Protein AF-A0AAV1SMR0-F1 (afdb_monomer)

Foldseek 3Di:
DDDDDDPPPPVVVVLVVVVVPDDPDDCVVVVVVVVVVVVVVVVVVPPPPVVVVVVVVVPPPPPQAFAADPVQLVPFDWDQAQPDPPAQAAPQVRHGDDHRAIWTADPVRHIHHSVRVSVVRRRHQADPPPGDGHHTDD

InterPro domains:
  IPR001841 Zinc finger, RING-type [PF13639] (89-131)
  IPR001841 Zinc finger, RING-type [PS50089] (90-131)
  IPR001841 Zinc finger, RING-type [SM00184] (90-130)
  IPR011016 Zinc finger, RING-CH-type [SM00744] (89-131)
  IPR013083 Zinc finger, RING/FYVE/PHD-type [G3DSA:3.30.40.10] (52-137)

Solvent-accessible surface area (backbone atoms only — not comparable to full-atom values): 8456 Å² total; per-residue (Å²): 141,86,79,86,78,79,90,66,58,66,66,57,49,54,54,58,57,62,62,74,76,58,82,94,7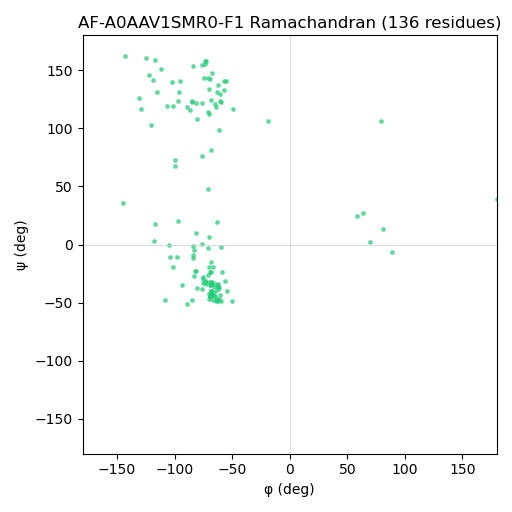3,64,75,65,57,58,55,51,52,52,49,49,52,49,51,53,53,49,61,72,64,46,84,69,60,65,56,57,53,49,51,61,70,67,64,73,81,77,70,74,69,54,32,31,31,68,70,59,63,69,69,46,49,76,40,67,35,84,56,58,84,91,61,32,61,17,85,82,82,72,43,74,56,54,62,72,37,67,23,32,39,44,99,84,70,51,49,30,47,46,66,55,50,53,60,46,29,66,41,30,22,47,40,92,88,79,58,51,78,48,66,55,77,133

pLDDT: mean 73.87, std 18.87, range [36.16, 95.69]

Radius of gyration: 31.07 Å; Cα contacts (8 Å, |Δi|>4): 130; chains: 1; bounding box: 79×37×60 Å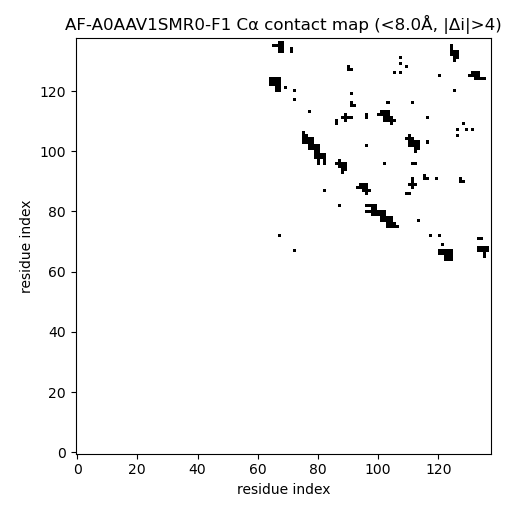

Structure (mmCIF, N/CA/C/O backbone):
data_AF-A0AAV1SMR0-F1
#
_entry.id   AF-A0AAV1SMR0-F1
#
loop_
_atom_site.group_PDB
_atom_site.id
_atom_site.type_symbol
_atom_site.label_atom_id
_atom_site.label_alt_id
_atom_site.label_comp_id
_atom_site.label_asym_id
_atom_site.label_entity_id
_atom_site.label_seq_id
_atom_site.pdbx_PDB_ins_code
_atom_site.Cartn_x
_atom_site.Cartn_y
_atom_site.Cartn_z
_atom_site.occupancy
_atom_site.B_iso_or_equiv
_atom_site.auth_seq_id
_atom_site.auth_comp_id
_atom_site.auth_asym_id
_atom_site.auth_atom_id
_atom_site.pdbx_PDB_model_num
ATOM 1 N N . MET A 1 1 ? 16.290 -4.398 -47.545 1.00 36.16 1 MET A N 1
ATOM 2 C CA . MET A 1 1 ? 16.334 -5.719 -46.885 1.00 36.16 1 MET A CA 1
ATOM 3 C C . MET A 1 1 ? 17.800 -6.058 -46.697 1.00 36.16 1 MET A C 1
ATOM 5 O O . MET A 1 1 ? 18.457 -6.426 -47.658 1.00 36.16 1 MET A O 1
ATOM 9 N N . GLY A 1 2 ? 18.339 -5.731 -45.521 1.00 37.94 2 GLY A N 1
ATOM 10 C CA . GLY A 1 2 ? 19.755 -5.881 -45.199 1.00 37.94 2 GLY A CA 1
ATOM 11 C C . GLY A 1 2 ? 20.015 -7.196 -44.475 1.00 37.94 2 GLY A C 1
ATOM 12 O O . GLY A 1 2 ? 19.228 -7.594 -43.621 1.00 37.94 2 GLY A O 1
ATOM 13 N N . ILE A 1 3 ? 21.127 -7.833 -44.820 1.00 39.59 3 ILE A N 1
ATOM 14 C CA . ILE A 1 3 ? 21.8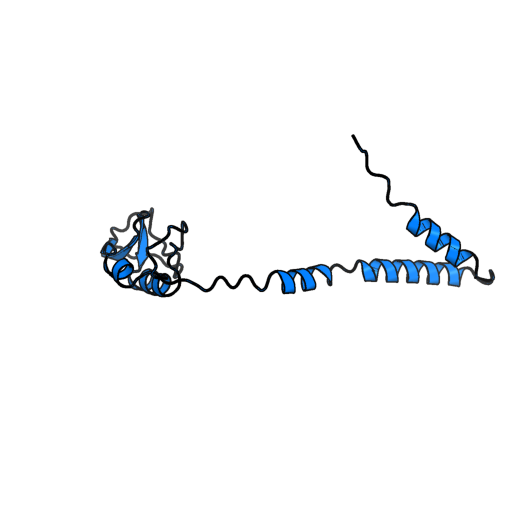15 -8.814 -43.980 1.00 39.59 3 ILE A CA 1
ATOM 15 C C . ILE A 1 3 ? 23.070 -8.086 -43.475 1.00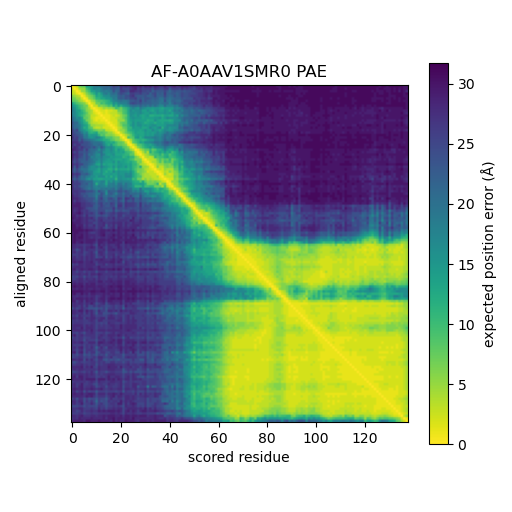 39.59 3 ILE A C 1
ATOM 17 O O . ILE A 1 3 ? 23.831 -7.594 -44.313 1.00 39.59 3 ILE A O 1
ATOM 21 N N . PRO A 1 4 ? 23.259 -7.905 -42.157 1.00 43.91 4 PRO A N 1
ATOM 22 C CA . PRO A 1 4 ? 24.349 -7.095 -41.624 1.00 43.91 4 PRO A CA 1
ATOM 23 C C . PRO A 1 4 ? 25.703 -7.783 -41.829 1.00 43.91 4 PRO A C 1
ATOM 25 O O . PRO A 1 4 ? 25.865 -8.979 -41.589 1.00 43.91 4 PRO A O 1
ATOM 28 N N . GLY A 1 5 ? 26.667 -6.992 -42.300 1.00 43.72 5 GLY A N 1
ATOM 29 C CA . GLY A 1 5 ? 28.041 -7.400 -42.541 1.00 43.72 5 GLY A CA 1
ATOM 30 C C . GLY A 1 5 ? 28.759 -7.779 -41.249 1.00 43.72 5 GLY A C 1
ATOM 31 O O . GLY A 1 5 ? 28.909 -6.973 -40.338 1.00 43.72 5 GLY A O 1
ATOM 32 N N . ILE A 1 6 ? 29.212 -9.027 -41.222 1.00 47.25 6 ILE A N 1
ATOM 33 C CA . ILE A 1 6 ? 30.394 -9.543 -40.525 1.00 47.25 6 ILE A CA 1
ATOM 34 C C . ILE A 1 6 ? 31.412 -8.452 -40.128 1.00 47.25 6 ILE A C 1
ATOM 36 O O . ILE A 1 6 ? 32.183 -7.971 -40.957 1.00 47.25 6 ILE A O 1
ATOM 40 N N . MET A 1 7 ? 31.460 -8.130 -38.831 1.00 48.38 7 MET A N 1
ATOM 41 C CA . MET A 1 7 ? 32.449 -7.266 -38.162 1.00 48.38 7 MET A CA 1
ATOM 42 C C . MET A 1 7 ? 33.845 -7.922 -38.068 1.00 48.38 7 MET A C 1
ATOM 44 O O . MET A 1 7 ? 34.454 -7.979 -37.004 1.00 48.38 7 MET A O 1
ATOM 48 N N . SER A 1 8 ? 34.353 -8.481 -39.169 1.00 54.84 8 SER A N 1
ATOM 49 C CA . SER A 1 8 ? 35.530 -9.363 -39.148 1.00 54.84 8 SER A CA 1
ATOM 50 C C . SER A 1 8 ? 36.827 -8.724 -39.669 1.00 54.84 8 SER A C 1
ATOM 52 O O . SER A 1 8 ? 37.852 -9.404 -39.694 1.00 54.84 8 SER A O 1
ATOM 54 N N . SER A 1 9 ? 36.830 -7.455 -40.101 1.00 57.38 9 SER A N 1
ATOM 55 C CA . SER A 1 9 ? 37.995 -6.851 -40.779 1.00 57.38 9 SER A CA 1
ATOM 56 C C . SER A 1 9 ? 38.961 -6.089 -39.871 1.00 57.38 9 SER A C 1
ATOM 58 O O . SER A 1 9 ? 40.166 -6.128 -40.111 1.00 57.38 9 SER A O 1
ATOM 60 N N . ASP A 1 10 ? 38.482 -5.415 -38.826 1.00 56.97 10 ASP A N 1
ATOM 61 C CA . ASP A 1 10 ? 39.328 -4.483 -38.063 1.00 56.97 10 ASP A CA 1
ATOM 62 C C . ASP A 1 10 ? 40.325 -5.187 -37.140 1.00 56.97 10 ASP A C 1
ATOM 64 O O . ASP A 1 10 ? 41.462 -4.739 -36.983 1.00 56.97 10 ASP A O 1
ATOM 68 N N . ILE A 1 11 ? 39.936 -6.340 -36.595 1.00 55.56 11 ILE A N 1
ATOM 69 C CA . ILE A 1 11 ? 40.811 -7.180 -35.769 1.00 55.56 11 ILE A CA 1
ATOM 70 C C . ILE A 1 11 ? 41.953 -7.740 -36.629 1.00 55.56 11 ILE A C 1
ATOM 72 O O . ILE A 1 11 ? 43.127 -7.603 -36.286 1.00 55.56 11 ILE A O 1
ATOM 76 N N . LEU A 1 12 ? 41.630 -8.281 -37.810 1.00 56.97 12 LEU A N 1
ATOM 77 C CA . LEU A 1 12 ? 42.626 -8.806 -38.751 1.00 56.97 12 LEU A CA 1
ATOM 78 C C . LEU A 1 12 ? 43.591 -7.712 -39.235 1.00 56.97 12 LEU A C 1
ATOM 80 O O . LEU A 1 12 ? 44.792 -7.955 -39.372 1.00 56.97 12 LEU A O 1
ATOM 84 N N . PHE A 1 13 ? 43.095 -6.489 -39.436 1.00 61.38 13 PHE A N 1
ATOM 85 C CA . PHE A 1 13 ? 43.910 -5.349 -39.848 1.00 61.38 13 PHE A CA 1
ATOM 86 C C . PHE A 1 13 ? 44.896 -4.894 -38.756 1.00 61.38 13 PHE A C 1
ATOM 88 O O . PHE A 1 13 ? 46.060 -4.598 -39.052 1.00 61.38 13 PHE A O 1
ATOM 95 N N . LYS A 1 14 ? 44.474 -4.891 -37.485 1.00 58.38 14 LYS A N 1
ATOM 96 C CA . LYS A 1 14 ? 45.328 -4.554 -36.330 1.00 58.38 14 LYS A CA 1
ATOM 97 C C . LYS A 1 14 ? 46.413 -5.607 -36.079 1.00 58.38 14 LYS A C 1
ATOM 99 O O . LYS A 1 14 ? 47.569 -5.251 -35.851 1.00 58.38 14 LYS A O 1
ATOM 104 N N . ILE A 1 15 ? 46.083 -6.892 -36.231 1.00 58.00 15 ILE A N 1
ATOM 105 C CA . ILE A 1 15 ? 47.056 -7.996 -36.149 1.00 58.00 15 ILE A CA 1
ATOM 106 C C . ILE A 1 15 ? 48.122 -7.853 -37.252 1.00 58.00 15 ILE A C 1
ATOM 108 O O . ILE A 1 15 ? 49.324 -7.909 -36.987 1.00 58.00 15 ILE A O 1
ATOM 112 N N . ALA A 1 16 ? 47.696 -7.588 -38.491 1.00 57.31 16 ALA A N 1
ATOM 113 C CA . ALA A 1 16 ? 48.585 -7.484 -39.651 1.00 57.31 16 ALA A CA 1
ATOM 114 C C . ALA A 1 16 ? 49.473 -6.224 -39.665 1.00 57.31 16 ALA A C 1
ATOM 116 O O . ALA A 1 16 ? 50.532 -6.202 -40.298 1.00 57.31 16 ALA A O 1
ATOM 117 N N . THR A 1 17 ? 49.046 -5.137 -39.022 1.00 58.38 17 THR A N 1
ATOM 118 C CA . THR A 1 17 ? 49.846 -3.907 -38.893 1.00 58.38 17 THR A CA 1
ATOM 119 C C . THR A 1 17 ? 50.879 -4.018 -37.773 1.00 58.38 17 THR A C 1
ATOM 121 O O . THR A 1 17 ? 52.015 -3.595 -37.977 1.00 58.38 17 THR A O 1
ATOM 124 N N . LYS A 1 18 ? 50.556 -4.671 -36.648 1.00 55.53 18 LYS A N 1
ATOM 125 C CA . LYS A 1 18 ? 51.514 -4.920 -35.555 1.00 55.53 18 LYS A CA 1
ATOM 126 C C . LYS A 1 18 ? 52.615 -5.919 -35.942 1.00 55.53 18 LYS A C 1
ATOM 128 O O . LYS A 1 18 ? 53.767 -5.720 -35.572 1.00 55.53 18 LYS A O 1
ATOM 133 N N . ALA A 1 19 ? 52.295 -6.921 -36.766 1.00 53.03 19 ALA A N 1
ATOM 134 C CA . ALA A 1 19 ? 53.263 -7.890 -37.292 1.00 53.03 19 ALA A CA 1
ATOM 135 C C . ALA A 1 19 ? 54.308 -7.284 -38.257 1.00 53.03 19 ALA A C 1
ATOM 137 O O . ALA A 1 19 ? 55.360 -7.878 -38.472 1.00 53.03 19 ALA A O 1
ATOM 138 N N . ARG A 1 20 ? 54.046 -6.100 -38.836 1.00 56.41 20 ARG A N 1
ATOM 139 C CA . ARG A 1 20 ? 54.935 -5.442 -39.815 1.00 56.41 20 ARG A CA 1
ATOM 140 C C . ARG A 1 20 ? 56.089 -4.639 -39.201 1.00 56.41 20 ARG A C 1
ATOM 142 O O . ARG A 1 20 ? 56.916 -4.139 -39.953 1.00 56.41 20 ARG A O 1
ATOM 149 N N . GLY A 1 21 ? 56.153 -4.515 -37.874 1.00 55.84 21 GLY A N 1
ATOM 150 C CA . GLY A 1 21 ? 57.174 -3.727 -37.171 1.00 55.84 21 GLY A CA 1
ATOM 151 C C . GLY A 1 21 ? 58.103 -4.520 -36.249 1.00 55.84 21 GLY A C 1
ATOM 152 O O . GLY A 1 21 ? 58.688 -3.911 -35.361 1.00 55.84 21 GLY A O 1
ATOM 153 N N . MET A 1 22 ? 58.196 -5.849 -36.378 1.00 49.75 22 MET A N 1
ATOM 154 C CA . MET A 1 22 ? 58.958 -6.686 -35.443 1.00 49.75 22 MET A CA 1
ATOM 155 C C . MET A 1 22 ? 59.925 -7.612 -36.179 1.00 49.75 22 MET A C 1
ATOM 157 O O . MET A 1 22 ? 59.516 -8.499 -36.927 1.00 49.75 22 MET A O 1
ATOM 161 N N . ASP A 1 23 ? 61.213 -7.399 -35.934 1.00 52.06 23 ASP A N 1
ATOM 162 C CA . ASP A 1 23 ? 62.308 -8.223 -36.428 1.00 52.06 23 ASP A CA 1
ATOM 163 C C . ASP A 1 23 ? 62.125 -9.659 -35.916 1.00 52.06 23 ASP A C 1
ATOM 165 O O . ASP A 1 23 ? 61.991 -9.906 -34.714 1.00 52.06 23 ASP A O 1
ATOM 169 N N . THR A 1 24 ? 62.058 -10.626 -36.830 1.00 55.16 24 THR A N 1
ATOM 170 C CA . THR A 1 24 ? 61.732 -12.024 -36.527 1.00 55.16 24 THR A CA 1
ATOM 171 C C . THR A 1 24 ? 62.921 -12.751 -35.901 1.00 55.16 24 THR A C 1
ATOM 173 O O . THR A 1 24 ? 63.579 -13.567 -36.544 1.00 55.16 24 THR A O 1
ATOM 176 N N . CYS A 1 25 ? 63.174 -12.480 -34.625 1.00 52.84 25 CYS A N 1
ATOM 177 C CA . CYS A 1 25 ? 64.065 -13.256 -33.774 1.00 52.84 25 CYS A CA 1
ATOM 178 C C . CYS A 1 25 ? 63.245 -13.784 -32.582 1.00 52.84 25 CYS A C 1
ATOM 180 O O . CYS A 1 25 ? 62.961 -13.050 -31.644 1.00 52.84 25 CYS A O 1
ATOM 182 N N . ASN A 1 26 ? 62.887 -15.074 -32.629 1.00 46.19 26 ASN A N 1
ATOM 183 C CA . ASN A 1 26 ? 62.182 -15.880 -31.613 1.00 46.19 26 ASN A CA 1
ATOM 184 C C . ASN A 1 26 ? 60.651 -15.717 -31.501 1.00 46.19 26 ASN A C 1
ATOM 186 O O . ASN A 1 26 ? 60.118 -14.794 -30.889 1.00 46.19 26 ASN A O 1
ATOM 190 N N . GLY A 1 27 ? 59.935 -16.742 -31.987 1.00 52.09 27 GLY A N 1
ATOM 191 C CA . GLY A 1 27 ? 58.469 -16.876 -31.968 1.00 52.09 27 GLY A CA 1
ATOM 192 C C . GLY A 1 27 ? 57.788 -16.863 -30.591 1.00 52.09 27 GLY A C 1
ATOM 193 O O . GLY A 1 27 ? 56.564 -16.862 -30.534 1.00 52.09 27 GLY A O 1
ATOM 194 N N . VAL A 1 28 ? 58.543 -16.776 -29.494 1.00 49.41 28 VAL A N 1
ATOM 195 C CA . VAL A 1 28 ? 58.012 -16.556 -28.137 1.00 49.41 28 VAL A CA 1
ATOM 196 C C . VAL A 1 28 ? 57.405 -15.150 -28.002 1.00 49.41 28 VAL A C 1
ATOM 198 O O . VAL A 1 28 ? 56.407 -14.965 -27.310 1.00 49.41 28 VAL A O 1
ATOM 201 N N . PHE A 1 29 ? 57.945 -14.153 -28.712 1.00 51.59 29 PHE A N 1
ATOM 202 C CA . PHE A 1 29 ? 57.448 -12.775 -28.629 1.00 51.59 29 PHE A CA 1
ATOM 203 C C . PHE A 1 29 ? 56.123 -12.583 -29.391 1.00 51.59 29 PHE A C 1
ATOM 205 O O . PHE A 1 29 ? 55.288 -11.773 -28.996 1.00 51.59 29 PHE A O 1
ATOM 212 N N . LEU A 1 30 ? 55.885 -13.385 -30.439 1.00 49.88 30 LEU A N 1
ATOM 213 C CA . LEU A 1 30 ? 54.611 -13.417 -31.167 1.00 49.88 30 LEU A CA 1
ATOM 214 C C . LEU A 1 30 ? 53.491 -14.001 -30.303 1.00 49.88 30 LEU A C 1
ATOM 216 O O . LEU A 1 30 ? 52.398 -13.446 -30.273 1.00 49.88 30 LEU A O 1
ATOM 220 N N . THR A 1 31 ? 53.761 -15.075 -29.557 1.00 51.28 31 THR A N 1
ATOM 221 C CA . THR A 1 31 ? 52.760 -15.662 -28.658 1.00 51.28 31 THR A CA 1
ATOM 222 C C . THR A 1 31 ? 52.454 -14.746 -27.477 1.00 51.28 31 THR A C 1
ATOM 224 O O . THR A 1 31 ? 51.288 -14.587 -27.144 1.00 51.28 31 THR A O 1
ATOM 227 N N . VAL A 1 32 ? 53.457 -14.077 -26.892 1.00 54.44 32 VAL A N 1
ATOM 228 C CA . VAL A 1 32 ? 53.235 -13.118 -25.792 1.00 54.44 32 VAL A CA 1
ATOM 229 C C . VAL A 1 32 ? 52.501 -11.868 -26.281 1.00 54.44 32 VAL A C 1
ATOM 231 O O . VAL A 1 32 ? 51.550 -11.456 -25.636 1.00 54.44 32 VAL A O 1
ATOM 234 N N . GLY A 1 33 ? 52.854 -11.311 -27.444 1.00 59.47 33 GLY A N 1
ATOM 235 C CA . GLY A 1 33 ? 52.190 -10.121 -27.989 1.00 59.47 33 GLY A CA 1
ATOM 236 C C . GLY A 1 33 ? 50.754 -10.372 -28.457 1.00 59.47 33 GLY A C 1
ATOM 237 O O . GLY A 1 33 ? 49.894 -9.509 -28.293 1.00 59.47 33 GLY A O 1
ATOM 238 N N . VAL A 1 34 ? 50.465 -11.558 -29.003 1.00 58.41 34 VAL A N 1
ATOM 239 C CA . VAL A 1 34 ? 49.097 -11.969 -29.357 1.00 58.41 34 VAL A CA 1
ATOM 240 C C . VAL A 1 34 ? 48.274 -12.223 -28.095 1.00 58.41 34 VAL A C 1
ATOM 242 O O . VAL A 1 34 ? 47.149 -11.746 -28.019 1.00 58.41 34 VAL A O 1
ATOM 245 N N . VAL A 1 35 ? 48.836 -12.892 -27.082 1.00 59.38 35 VAL A N 1
ATOM 246 C CA . VAL A 1 35 ? 48.165 -13.105 -25.792 1.00 59.38 35 VAL A CA 1
ATOM 247 C C . VAL A 1 35 ? 47.947 -11.777 -25.066 1.00 59.38 35 VAL A C 1
ATOM 249 O O . VAL A 1 35 ? 46.831 -11.541 -24.641 1.00 59.38 35 VAL A O 1
ATOM 252 N N . GLU A 1 36 ? 48.919 -10.864 -24.999 1.00 59.97 36 GLU A N 1
ATOM 253 C CA . GLU A 1 36 ? 48.720 -9.523 -24.426 1.00 59.97 36 GLU A CA 1
ATOM 254 C C . GLU A 1 36 ? 47.658 -8.735 -25.187 1.00 59.97 36 GLU A C 1
ATOM 256 O O . GLU A 1 36 ? 46.792 -8.160 -24.548 1.00 59.97 36 GLU A O 1
ATOM 261 N N . THR A 1 37 ? 47.655 -8.754 -26.525 1.00 59.69 37 THR A N 1
ATOM 262 C CA . THR A 1 37 ? 46.639 -8.038 -27.322 1.00 59.69 37 THR A CA 1
ATOM 263 C C . THR A 1 37 ? 45.242 -8.629 -27.109 1.00 59.69 37 THR A C 1
ATOM 265 O O . THR A 1 37 ? 44.283 -7.881 -26.940 1.00 59.69 37 THR A O 1
ATOM 268 N N . ILE A 1 38 ? 45.127 -9.959 -27.034 1.00 67.19 38 ILE A N 1
ATOM 269 C CA . ILE A 1 38 ? 43.877 -10.661 -26.715 1.00 67.19 38 ILE A CA 1
ATOM 270 C C . ILE A 1 38 ? 43.445 -10.362 -25.273 1.00 67.19 38 ILE A C 1
ATOM 272 O O . ILE A 1 38 ? 42.286 -10.043 -25.047 1.00 67.19 38 ILE A O 1
ATOM 276 N N . TYR A 1 39 ? 44.357 -10.393 -24.300 1.00 58.41 39 TYR A N 1
ATOM 277 C CA . TYR A 1 39 ? 44.067 -10.055 -22.905 1.00 58.41 39 TYR A CA 1
ATOM 278 C C . TYR A 1 39 ? 43.701 -8.576 -22.745 1.00 58.41 39 TYR A C 1
ATOM 280 O O . TYR A 1 39 ? 42.818 -8.272 -21.955 1.00 58.41 39 TYR A O 1
ATOM 288 N N . GLN A 1 40 ? 44.317 -7.650 -23.487 1.00 57.34 40 GLN A N 1
ATOM 289 C CA . GLN A 1 40 ? 43.987 -6.222 -23.447 1.00 57.34 40 GLN A CA 1
ATOM 290 C C . GLN A 1 40 ? 42.648 -5.915 -24.119 1.00 57.34 40 GLN A C 1
ATOM 292 O O . GLN A 1 40 ? 41.944 -5.036 -23.632 1.00 57.34 40 GLN A O 1
ATOM 297 N N . GLU A 1 41 ? 42.269 -6.630 -25.182 1.00 53.75 41 GLU A N 1
ATOM 298 C CA . GLU A 1 41 ? 40.944 -6.498 -25.802 1.00 53.75 41 GLU A CA 1
ATOM 299 C C . GLU A 1 41 ? 39.847 -7.194 -24.977 1.00 53.75 41 GLU A C 1
ATOM 301 O O . GLU A 1 41 ? 38.786 -6.606 -24.784 1.00 53.75 41 GLU A O 1
ATOM 306 N N . ILE A 1 42 ? 40.117 -8.362 -24.376 1.00 57.19 42 ILE A N 1
ATOM 307 C CA . ILE A 1 42 ? 39.221 -8.996 -23.388 1.00 57.19 42 ILE A CA 1
ATOM 308 C C . ILE A 1 42 ? 39.063 -8.098 -22.150 1.00 57.19 42 ILE A C 1
ATOM 310 O O . ILE A 1 42 ? 37.965 -7.983 -21.622 1.00 57.19 42 ILE A O 1
ATOM 314 N N . ARG A 1 43 ? 40.117 -7.386 -21.723 1.00 51.62 43 ARG A N 1
ATOM 315 C CA . ARG A 1 43 ? 40.075 -6.417 -20.610 1.00 51.62 43 ARG A CA 1
ATOM 316 C C . ARG A 1 43 ? 39.263 -5.157 -20.926 1.00 51.62 43 ARG A C 1
ATOM 318 O O . ARG A 1 43 ? 38.794 -4.516 -19.997 1.00 51.62 43 ARG A O 1
ATOM 325 N N . ILE A 1 44 ? 39.092 -4.796 -22.202 1.00 49.88 44 ILE A N 1
ATOM 326 C CA . ILE A 1 44 ? 38.149 -3.737 -22.618 1.00 49.88 44 ILE A CA 1
ATOM 327 C C . ILE A 1 44 ? 36.713 -4.288 -22.694 1.00 49.88 44 ILE A C 1
ATOM 329 O O . ILE A 1 44 ? 35.762 -3.529 -22.556 1.00 49.88 44 ILE A O 1
ATOM 333 N N . HIS A 1 45 ? 36.551 -5.603 -22.853 1.00 54.47 45 HIS A N 1
ATOM 334 C CA . HIS A 1 45 ? 35.268 -6.308 -22.823 1.00 54.47 45 HIS A CA 1
ATOM 335 C C . HIS A 1 45 ? 34.963 -6.936 -21.449 1.00 54.47 45 HIS A C 1
ATOM 337 O O . HIS A 1 45 ? 34.167 -7.871 -21.366 1.00 54.47 45 HIS A O 1
ATOM 343 N N . ASN A 1 46 ? 35.619 -6.460 -20.382 1.00 48.41 46 ASN A N 1
ATOM 344 C CA . ASN A 1 46 ? 35.353 -6.923 -19.027 1.00 48.41 46 ASN A CA 1
ATOM 345 C C . ASN A 1 46 ? 33.977 -6.389 -18.612 1.00 48.41 46 ASN A C 1
ATOM 347 O O . ASN A 1 46 ? 33.779 -5.181 -18.495 1.00 48.41 46 ASN A O 1
ATOM 351 N N . GLU A 1 47 ? 33.031 -7.300 -18.419 1.00 53.94 47 GLU A N 1
ATOM 352 C CA . GLU A 1 47 ? 31.603 -7.090 -18.136 1.00 53.94 47 GLU A CA 1
ATOM 353 C C . GLU A 1 47 ? 31.303 -6.365 -16.801 1.00 53.94 47 GLU A C 1
ATOM 355 O O . GLU A 1 47 ? 30.184 -6.416 -16.302 1.00 53.94 47 GLU A O 1
ATOM 360 N N . GLU A 1 48 ? 32.272 -5.656 -16.219 1.00 53.12 48 GLU A N 1
ATOM 361 C CA . GLU A 1 48 ? 32.139 -4.926 -14.951 1.00 53.12 48 GLU A CA 1
ATOM 362 C C . GLU A 1 48 ? 31.995 -3.395 -15.128 1.00 53.12 48 GLU A C 1
ATOM 364 O O . GLU A 1 48 ? 31.616 -2.711 -14.179 1.00 53.12 48 GLU A O 1
ATOM 369 N N . ASP A 1 49 ? 32.211 -2.835 -16.330 1.00 52.31 49 ASP A N 1
ATOM 370 C CA . ASP A 1 49 ? 32.164 -1.372 -16.558 1.00 52.31 49 ASP A CA 1
ATOM 371 C C . ASP A 1 49 ? 30.868 -0.841 -17.213 1.00 52.31 49 ASP A C 1
ATOM 373 O O . ASP A 1 49 ? 30.545 0.342 -17.085 1.00 52.31 49 ASP A O 1
ATOM 377 N N . ASP A 1 50 ? 30.070 -1.680 -17.881 1.00 55.06 50 ASP A N 1
ATOM 378 C CA . ASP A 1 50 ? 28.782 -1.235 -18.449 1.00 55.06 50 ASP A CA 1
ATOM 379 C C . ASP A 1 50 ? 27.643 -1.247 -17.420 1.00 55.06 50 ASP A C 1
ATOM 381 O O . ASP A 1 50 ? 26.716 -0.437 -17.505 1.00 55.06 50 ASP A O 1
ATOM 385 N N . ILE A 1 51 ? 27.743 -2.111 -16.405 1.00 60.88 51 ILE A N 1
ATOM 386 C CA . ILE A 1 51 ? 26.792 -2.165 -15.291 1.00 60.88 51 ILE A CA 1
ATOM 387 C C . ILE A 1 51 ? 26.926 -0.899 -14.441 1.00 60.88 51 ILE A C 1
ATOM 389 O O . ILE A 1 51 ? 25.920 -0.271 -14.149 1.00 60.88 51 ILE A O 1
ATOM 393 N N . SER A 1 52 ? 28.143 -0.440 -14.142 1.00 60.66 52 SER A N 1
ATOM 394 C CA . SER A 1 52 ? 28.385 0.709 -13.253 1.00 60.66 52 SER A CA 1
ATOM 395 C C . SER A 1 52 ? 27.958 2.064 -13.841 1.00 60.66 52 SER A C 1
ATOM 397 O O . SER A 1 52 ? 27.482 2.949 -13.119 1.00 60.66 52 SER A O 1
ATOM 399 N N . ARG A 1 53 ? 28.054 2.240 -15.167 1.00 60.72 53 ARG A N 1
ATOM 400 C CA . ARG A 1 53 ? 27.470 3.399 -15.865 1.00 60.72 53 ARG A CA 1
ATOM 401 C C . ARG A 1 53 ? 25.945 3.329 -15.886 1.00 60.72 53 ARG A C 1
ATOM 403 O O . ARG A 1 53 ? 25.303 4.322 -15.553 1.00 60.72 53 ARG A O 1
ATOM 410 N N . ALA A 1 54 ? 25.380 2.172 -16.232 1.00 60.84 54 ALA A N 1
ATOM 411 C CA . ALA A 1 54 ? 23.936 1.972 -16.206 1.00 60.84 54 ALA A CA 1
ATOM 412 C C . ALA A 1 54 ? 23.370 2.121 -14.783 1.00 60.84 54 ALA A C 1
ATOM 414 O O . ALA A 1 54 ? 22.290 2.672 -14.625 1.00 60.84 54 ALA A O 1
ATOM 415 N N . GLU A 1 55 ? 24.101 1.721 -13.742 1.00 66.44 55 GLU A N 1
ATOM 416 C CA . GLU A 1 55 ? 23.754 1.928 -12.333 1.00 66.44 55 GLU A CA 1
ATOM 417 C C . GLU A 1 55 ? 23.706 3.418 -11.989 1.00 66.44 55 GLU A C 1
ATOM 419 O O . GLU A 1 55 ? 22.715 3.871 -11.423 1.00 66.44 55 GLU A O 1
ATOM 424 N N . ARG A 1 56 ? 24.708 4.209 -12.400 1.00 60.44 56 ARG A N 1
ATOM 425 C CA . ARG A 1 56 ? 24.693 5.672 -12.218 1.00 60.44 56 ARG A CA 1
ATOM 426 C C . ARG A 1 56 ? 23.578 6.365 -13.003 1.00 60.44 56 ARG A C 1
ATOM 428 O O . ARG A 1 56 ? 23.052 7.359 -12.525 1.00 60.44 56 ARG A O 1
ATOM 435 N N . GLU A 1 57 ? 23.228 5.865 -14.186 1.00 59.09 57 GLU A N 1
ATOM 436 C CA . GLU A 1 57 ? 22.162 6.428 -15.033 1.00 59.09 57 GLU A CA 1
ATOM 437 C C . GLU A 1 57 ? 20.754 5.955 -14.621 1.00 59.09 57 GLU A C 1
ATOM 439 O O . GLU A 1 57 ? 19.767 6.640 -14.881 1.00 59.09 57 GLU A O 1
ATOM 444 N N . SER A 1 58 ? 20.649 4.812 -13.938 1.00 57.97 58 SER A N 1
ATOM 445 C CA . SER A 1 58 ? 19.395 4.275 -13.381 1.00 57.97 58 SER A CA 1
ATOM 446 C C . SER A 1 58 ? 19.047 4.876 -12.015 1.00 57.97 58 SER A C 1
ATOM 448 O O . SER A 1 58 ? 17.929 4.709 -11.526 1.00 57.97 58 SER A O 1
ATOM 450 N N . MET A 1 59 ? 19.986 5.591 -11.400 1.00 63.34 59 MET A N 1
ATOM 451 C CA . MET A 1 59 ? 19.818 6.301 -10.138 1.00 63.34 59 MET A CA 1
ATOM 452 C C . MET A 1 59 ? 19.560 7.786 -10.402 1.00 63.34 59 MET A C 1
ATOM 454 O O . MET A 1 59 ? 20.463 8.572 -10.186 1.00 63.34 59 MET A O 1
ATOM 458 N N . GLU A 1 60 ? 18.377 8.175 -10.900 1.00 55.53 60 GLU A N 1
ATOM 459 C CA . GLU A 1 60 ? 17.824 9.546 -10.728 1.00 55.53 60 GLU A CA 1
ATOM 460 C C . GLU A 1 60 ? 16.449 9.755 -11.402 1.00 55.53 60 GLU A C 1
ATOM 462 O O . GLU A 1 60 ? 16.124 10.831 -11.900 1.00 55.53 60 GLU A O 1
ATOM 467 N N . VAL A 1 61 ? 15.557 8.762 -11.353 1.00 58.59 61 VAL A N 1
ATOM 468 C CA . VAL A 1 61 ? 14.119 9.086 -11.354 1.00 58.59 61 VAL A CA 1
ATOM 469 C C . VAL A 1 61 ? 13.636 9.002 -9.914 1.00 58.59 61 VAL A C 1
ATOM 471 O O . VAL A 1 61 ? 12.869 8.117 -9.544 1.00 58.59 61 VAL A O 1
ATOM 474 N N . GLU A 1 62 ? 14.109 9.927 -9.072 1.00 59.84 62 GLU A N 1
ATOM 475 C CA . GLU A 1 62 ? 13.452 10.201 -7.794 1.00 59.84 62 GLU A CA 1
ATOM 476 C C . GLU A 1 62 ? 12.105 10.863 -8.094 1.00 59.84 62 GLU A C 1
ATOM 478 O O . GLU A 1 62 ? 11.947 12.087 -8.079 1.00 59.84 62 GLU A O 1
ATOM 483 N N . ALA A 1 63 ? 11.107 10.043 -8.424 1.00 64.88 63 ALA A N 1
ATOM 484 C CA . ALA A 1 63 ? 9.725 10.476 -8.404 1.00 64.88 63 ALA A CA 1
ATOM 485 C C . ALA A 1 63 ? 9.416 10.875 -6.958 1.00 64.88 63 ALA A C 1
ATOM 487 O O . ALA A 1 63 ? 9.194 10.009 -6.112 1.00 64.88 63 ALA A O 1
ATOM 488 N N . LYS A 1 64 ? 9.466 12.183 -6.665 1.00 67.38 64 LYS A N 1
ATOM 489 C CA . LYS A 1 64 ? 9.099 12.723 -5.353 1.00 67.38 64 LYS A CA 1
ATOM 490 C C . LYS A 1 64 ? 7.738 12.135 -4.981 1.00 67.38 64 LYS A C 1
ATOM 492 O O . LYS A 1 64 ? 6.779 12.369 -5.721 1.00 67.38 64 LYS A O 1
ATOM 497 N N . PRO A 1 65 ? 7.650 11.338 -3.907 1.00 73.94 65 PRO A N 1
ATOM 498 C CA . PRO A 1 65 ? 6.415 10.660 -3.570 1.00 73.94 65 PRO A CA 1
ATOM 499 C C . PRO A 1 65 ? 5.362 11.726 -3.238 1.00 73.94 65 PRO A C 1
ATOM 501 O O . PRO A 1 65 ? 5.567 12.573 -2.370 1.00 73.94 65 PRO A O 1
ATOM 504 N N . ILE A 1 66 ? 4.283 11.749 -4.026 1.00 89.38 66 ILE A N 1
ATOM 505 C CA . ILE A 1 66 ? 3.175 12.693 -3.852 1.00 89.38 66 ILE A CA 1
ATOM 506 C C . ILE A 1 66 ? 2.181 12.036 -2.894 1.00 89.38 66 ILE A C 1
ATOM 508 O O . ILE A 1 66 ? 1.638 10.981 -3.252 1.00 89.38 66 ILE A O 1
ATOM 512 N N . PRO A 1 67 ? 1.919 12.625 -1.719 1.00 92.50 67 PRO A N 1
ATOM 513 C CA . PRO A 1 67 ? 0.970 12.078 -0.762 1.00 92.50 67 PRO A CA 1
ATOM 514 C C . PRO A 1 67 ? -0.477 12.278 -1.223 1.00 92.50 67 PRO A C 1
ATOM 516 O O . PRO A 1 67 ? -0.789 13.171 -2.013 1.00 92.50 67 PRO A O 1
ATOM 519 N N . ALA A 1 68 ? -1.387 11.458 -0.701 1.00 93.00 68 ALA A N 1
ATOM 520 C CA . ALA A 1 68 ? -2.816 11.708 -0.845 1.00 93.00 68 ALA A CA 1
ATOM 521 C C . ALA A 1 68 ? -3.260 12.867 0.062 1.00 93.00 68 ALA A C 1
ATOM 523 O O . ALA A 1 68 ? -2.666 13.145 1.107 1.00 93.00 68 ALA A O 1
ATOM 524 N N . THR A 1 69 ? -4.356 13.526 -0.309 1.00 93.00 69 THR A N 1
ATOM 525 C CA . THR A 1 69 ? -4.999 14.522 0.559 1.00 93.00 69 THR A CA 1
ATOM 526 C C . THR A 1 69 ? -5.487 13.876 1.851 1.00 93.00 69 THR A C 1
ATOM 528 O O . THR A 1 69 ? -6.101 12.807 1.832 1.00 93.00 69 THR A O 1
ATOM 531 N N . LYS A 1 70 ? -5.279 14.550 2.988 1.00 91.75 70 LYS A N 1
ATOM 532 C CA . LYS A 1 70 ? -5.737 14.055 4.299 1.00 91.75 70 LYS A CA 1
ATOM 533 C C . LYS A 1 70 ? -7.236 13.754 4.310 1.00 91.75 70 LYS A C 1
ATOM 535 O O . LYS A 1 70 ? -7.636 12.727 4.843 1.00 91.75 70 LYS A O 1
ATOM 540 N N . SER A 1 71 ? -8.040 14.600 3.665 1.00 93.19 71 SER A N 1
ATOM 541 C CA . SER A 1 71 ? -9.484 14.392 3.524 1.00 93.19 71 SER A CA 1
ATOM 542 C C . SER A 1 71 ? -9.824 13.115 2.758 1.00 93.19 71 SER A C 1
ATOM 544 O O . SER A 1 71 ? -10.766 12.426 3.128 1.00 93.19 71 SER A O 1
ATOM 546 N N . SER A 1 72 ? -9.046 12.761 1.729 1.00 91.75 72 SER A N 1
ATOM 547 C CA . SER A 1 72 ? -9.269 11.510 0.994 1.00 91.75 72 SER A CA 1
ATOM 548 C C . SER A 1 72 ? -8.855 10.280 1.791 1.00 91.75 72 SER A C 1
ATOM 550 O O . SER A 1 72 ? -9.471 9.237 1.616 1.00 91.75 72 SER A O 1
ATOM 552 N N . ILE A 1 73 ? -7.834 10.386 2.649 1.00 92.94 73 ILE A N 1
ATOM 553 C CA . ILE A 1 73 ? -7.421 9.294 3.543 1.00 92.94 73 ILE A CA 1
ATOM 554 C C . ILE A 1 73 ? -8.482 9.064 4.627 1.00 92.94 73 ILE A C 1
ATOM 556 O O . ILE A 1 73 ? -8.848 7.925 4.897 1.00 92.94 73 ILE A O 1
ATOM 560 N N . ASP A 1 74 ? -8.991 10.139 5.232 1.00 92.69 74 ASP A N 1
ATOM 561 C CA . ASP A 1 74 ? -9.984 10.067 6.311 1.00 92.69 74 ASP A CA 1
ATOM 562 C C . ASP A 1 74 ? -11.355 9.566 5.827 1.0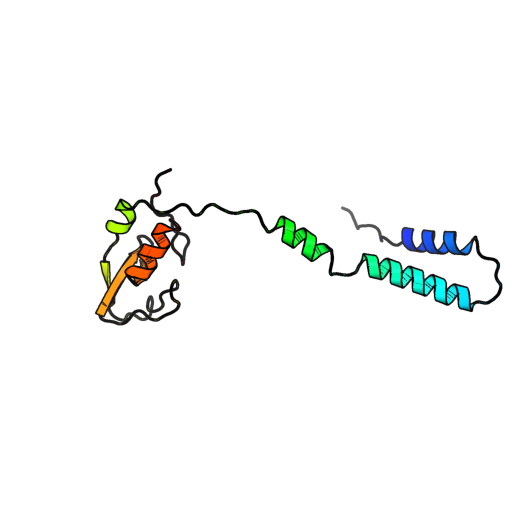0 92.69 74 ASP A C 1
ATOM 564 O O . ASP A 1 74 ? -12.038 8.833 6.537 1.00 92.69 74 ASP A O 1
ATOM 568 N N . ALA A 1 75 ? -11.723 9.890 4.583 1.00 94.06 75 ALA A N 1
ATOM 569 C CA . ALA A 1 75 ? -12.978 9.467 3.963 1.00 94.06 75 ALA A CA 1
ATOM 570 C C . ALA A 1 75 ? -13.006 7.993 3.502 1.00 94.06 75 ALA A C 1
ATOM 572 O O . ALA A 1 75 ? -14.002 7.561 2.918 1.00 94.06 75 ALA A O 1
ATOM 573 N N . LEU A 1 76 ? -11.930 7.225 3.708 1.00 92.88 76 LEU A N 1
ATOM 574 C CA . LEU A 1 76 ? -11.879 5.819 3.308 1.00 92.88 76 LEU A CA 1
ATOM 575 C C . LEU A 1 76 ? -12.841 4.947 4.125 1.00 92.88 76 LEU A C 1
ATOM 577 O O . LEU A 1 76 ? -13.077 5.166 5.313 1.00 92.88 76 LEU A O 1
ATOM 581 N N . GLU A 1 77 ? -13.364 3.904 3.480 1.00 92.31 77 GLU A N 1
ATOM 582 C CA . GLU A 1 77 ? -14.270 2.950 4.116 1.00 92.31 77 GLU A CA 1
ATOM 583 C C . GLU A 1 77 ? -13.498 2.088 5.129 1.00 92.31 77 GLU A C 1
ATOM 585 O O . GLU A 1 77 ? -12.665 1.257 4.754 1.00 92.31 77 GLU A O 1
ATOM 590 N N . ARG A 1 78 ? -13.794 2.267 6.421 1.00 93.94 78 ARG A N 1
ATOM 591 C CA . ARG A 1 78 ? -13.342 1.371 7.495 1.00 93.94 78 ARG A CA 1
ATOM 592 C C . ARG A 1 78 ? -14.269 0.166 7.558 1.00 93.94 78 ARG A C 1
ATOM 594 O O . ARG A 1 78 ? -15.475 0.308 7.752 1.00 93.94 78 ARG A O 1
ATOM 601 N N . VAL A 1 79 ? -13.697 -1.017 7.395 1.00 91.44 79 VAL A N 1
ATOM 602 C CA . VAL A 1 79 ? -14.403 -2.296 7.380 1.00 91.44 79 VAL A CA 1
ATOM 603 C C . VAL A 1 79 ? -13.839 -3.204 8.464 1.00 91.44 79 VAL A C 1
ATOM 605 O O . VAL A 1 79 ? -12.643 -3.194 8.744 1.00 91.44 79 VAL A O 1
ATOM 608 N N . VAL A 1 80 ? -14.693 -4.023 9.070 1.00 91.38 80 VAL A N 1
ATOM 609 C CA . VAL A 1 80 ? -14.233 -5.126 9.920 1.00 91.38 80 VAL A CA 1
ATOM 610 C C . VAL A 1 80 ? -13.949 -6.310 9.011 1.00 91.38 80 V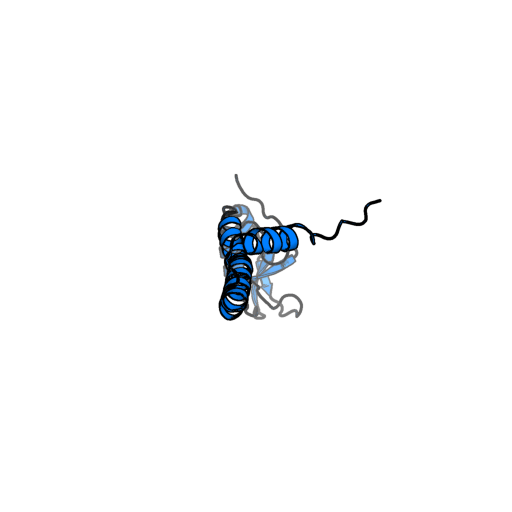AL A C 1
ATOM 612 O O . VAL A 1 80 ? -14.827 -6.726 8.252 1.00 91.38 80 VAL A O 1
ATOM 615 N N . PHE A 1 81 ? -12.727 -6.836 9.053 1.00 88.06 81 PHE A N 1
ATOM 616 C CA . PHE A 1 81 ? -12.351 -7.946 8.189 1.00 88.06 81 PHE A CA 1
ATOM 617 C C . PHE A 1 81 ? -13.100 -9.223 8.595 1.00 88.06 81 PHE A C 1
ATOM 619 O O . PHE A 1 81 ? -13.036 -9.660 9.741 1.00 88.06 81 PHE A O 1
ATOM 626 N N . ASP A 1 82 ? -13.819 -9.839 7.661 1.00 84.94 82 ASP A N 1
ATOM 627 C CA . ASP A 1 82 ? -14.669 -11.014 7.907 1.00 84.94 82 ASP A CA 1
ATOM 628 C C . ASP A 1 82 ? -13.902 -12.349 7.862 1.00 84.94 82 ASP A C 1
ATOM 630 O O . ASP A 1 82 ? -14.481 -13.417 8.065 1.00 84.94 82 ASP A O 1
ATOM 634 N N . GLY A 1 83 ? -12.593 -12.311 7.590 1.00 80.25 83 GLY A N 1
ATOM 635 C CA . GLY A 1 83 ? -11.772 -13.505 7.412 1.00 80.25 83 GLY A CA 1
ATOM 636 C C . GLY A 1 83 ? -11.883 -14.141 6.021 1.00 80.25 83 GLY A C 1
ATOM 637 O O . GLY A 1 83 ? -11.429 -15.280 5.841 1.00 80.25 83 GLY A O 1
ATOM 638 N N . SER A 1 84 ? -12.463 -13.459 5.026 1.00 76.81 84 SER A N 1
ATOM 639 C CA . SER A 1 84 ? -12.516 -13.937 3.639 1.00 76.81 84 SER A CA 1
ATOM 640 C C . SER A 1 84 ? -11.118 -14.245 3.087 1.00 76.81 84 SER A C 1
ATOM 642 O O . SER A 1 84 ? -10.154 -13.538 3.357 1.00 76.81 84 SER A O 1
ATOM 644 N N . ARG A 1 85 ? -10.975 -15.325 2.304 1.00 64.69 85 ARG A N 1
ATOM 645 C CA . ARG A 1 85 ? -9.665 -15.791 1.796 1.00 64.69 85 ARG A CA 1
ATOM 646 C C . ARG A 1 85 ? -9.036 -14.881 0.740 1.00 64.69 85 ARG A C 1
ATOM 648 O O . ARG A 1 85 ? -7.848 -15.009 0.489 1.00 64.69 85 ARG A O 1
ATOM 655 N N . SER A 1 86 ? -9.810 -14.014 0.092 1.00 66.44 86 SER A N 1
ATOM 656 C CA . SER A 1 86 ? -9.347 -13.246 -1.072 1.00 66.44 86 SER A CA 1
ATOM 657 C C . SER A 1 86 ? -8.589 -11.959 -0.733 1.00 66.44 86 SER A C 1
ATOM 659 O O . SER A 1 86 ? -8.059 -11.332 -1.642 1.00 66.44 86 SER A O 1
ATOM 661 N N . ALA A 1 87 ? -8.562 -11.541 0.534 1.00 68.38 87 ALA A N 1
ATOM 662 C CA . ALA A 1 87 ? -7.953 -10.278 0.961 1.00 68.38 87 ALA A CA 1
ATOM 663 C C . ALA A 1 87 ? -7.289 -10.393 2.344 1.00 68.38 87 ALA A C 1
ATOM 665 O O . ALA A 1 87 ? -7.382 -9.472 3.148 1.00 68.38 87 ALA A O 1
ATOM 666 N N . ARG A 1 88 ? -6.689 -11.555 2.643 1.00 76.88 88 ARG A N 1
ATOM 667 C CA . ARG A 1 88 ? -6.047 -11.796 3.942 1.00 76.88 88 ARG A CA 1
ATOM 668 C C . ARG A 1 88 ? -4.714 -11.083 4.078 1.00 76.88 88 ARG A C 1
ATOM 670 O O . ARG A 1 88 ? -4.393 -10.692 5.182 1.00 76.88 88 ARG A O 1
ATOM 677 N N . ASP A 1 89 ? -3.989 -10.852 2.995 1.00 88.88 89 ASP A N 1
ATOM 678 C CA . ASP A 1 89 ? -2.587 -10.461 3.116 1.00 88.88 89 ASP A CA 1
ATOM 679 C C . ASP A 1 89 ? -2.443 -8.947 2.920 1.00 88.88 89 ASP A C 1
ATOM 681 O O . ASP A 1 89 ? -2.751 -8.399 1.855 1.00 88.88 89 ASP A O 1
ATOM 685 N N . CYS A 1 90 ? -1.943 -8.250 3.939 1.00 93.44 90 CYS A N 1
ATOM 686 C CA . CYS A 1 90 ? -1.608 -6.840 3.828 1.00 93.44 90 CYS A CA 1
ATOM 687 C C . CYS A 1 90 ? -0.246 -6.693 3.148 1.00 93.44 90 CYS A C 1
ATOM 689 O O . CYS A 1 90 ? 0.796 -6.924 3.754 1.00 93.44 90 CYS A O 1
ATOM 691 N N . THR A 1 91 ? -0.208 -6.238 1.895 1.00 92.44 91 THR A N 1
ATOM 692 C CA . THR A 1 91 ? 1.065 -6.121 1.155 1.00 92.44 91 THR A CA 1
ATOM 693 C C . THR A 1 91 ? 1.992 -5.006 1.641 1.00 92.44 91 THR A C 1
ATOM 695 O O . THR A 1 91 ? 3.078 -4.846 1.093 1.00 92.44 91 THR A O 1
ATOM 698 N N . VAL A 1 92 ? 1.562 -4.204 2.619 1.00 94.19 92 VAL A N 1
ATOM 699 C CA . VAL A 1 92 ? 2.378 -3.133 3.206 1.00 94.19 92 VAL A CA 1
ATOM 700 C C . VAL A 1 92 ? 3.278 -3.684 4.315 1.00 94.19 92 VAL A C 1
ATOM 702 O O . VAL A 1 92 ? 4.471 -3.402 4.306 1.00 94.19 92 VAL A O 1
ATOM 705 N N . CYS A 1 93 ? 2.732 -4.482 5.238 1.00 94.81 93 CYS A N 1
ATOM 706 C CA . CYS A 1 93 ? 3.502 -5.135 6.307 1.00 94.81 93 CYS A CA 1
ATOM 707 C C . CYS A 1 93 ? 3.867 -6.596 6.001 1.00 94.81 93 CYS A C 1
ATOM 709 O O . CYS A 1 93 ? 4.708 -7.157 6.690 1.00 94.81 93 CYS A O 1
ATOM 711 N N . MET A 1 94 ? 3.289 -7.186 4.949 1.00 92.62 94 MET A N 1
ATOM 712 C CA . MET A 1 94 ? 3.448 -8.595 4.560 1.00 92.62 94 MET A CA 1
ATOM 713 C C . MET A 1 94 ? 2.902 -9.591 5.599 1.00 92.62 94 MET A C 1
ATOM 715 O O . MET A 1 94 ? 3.367 -10.726 5.671 1.00 92.62 94 MET A O 1
ATOM 719 N N . GLU A 1 95 ? 1.908 -9.172 6.383 1.00 92.44 95 GLU A N 1
ATOM 720 C CA . GLU A 1 95 ? 1.249 -9.984 7.412 1.00 92.44 95 GLU A CA 1
ATOM 721 C C . GLU A 1 95 ? -0.239 -10.190 7.100 1.00 92.44 95 GLU A C 1
ATOM 723 O O . GLU A 1 95 ? -0.859 -9.409 6.367 1.00 92.44 95 GLU A O 1
ATOM 728 N N . ASP A 1 96 ? -0.818 -11.232 7.698 1.00 91.75 96 ASP A N 1
ATOM 729 C CA . ASP A 1 96 ? -2.243 -11.531 7.596 1.00 91.75 96 ASP A CA 1
ATOM 730 C C . ASP A 1 96 ? -3.096 -10.507 8.371 1.00 91.75 96 ASP A C 1
ATOM 732 O O . ASP A 1 96 ? -2.764 -10.048 9.466 1.00 91.75 96 ASP A O 1
ATOM 736 N N . ILE A 1 97 ? -4.255 -10.174 7.816 1.00 91.44 97 ILE A N 1
ATOM 737 C CA . ILE A 1 97 ? -5.311 -9.390 8.442 1.00 91.44 97 ILE A CA 1
ATOM 738 C C . ILE A 1 97 ? -6.193 -10.360 9.225 1.00 91.44 97 ILE A C 1
ATOM 740 O O . ILE A 1 97 ? -6.847 -11.246 8.665 1.00 91.44 97 ILE A O 1
ATOM 744 N N . GLU A 1 98 ? -6.216 -10.199 10.544 1.00 90.06 98 GLU A N 1
ATOM 745 C CA . GLU A 1 98 ? -6.997 -11.059 11.427 1.00 90.06 98 GLU A CA 1
ATOM 746 C C . GLU A 1 98 ? -8.501 -10.826 11.242 1.00 90.06 98 GLU A C 1
ATOM 748 O O . GLU A 1 98 ? -8.969 -9.696 11.073 1.00 90.06 98 GLU A O 1
ATOM 753 N N . ALA A 1 99 ? -9.294 -11.896 11.306 1.00 89.88 99 ALA A N 1
ATOM 754 C CA . ALA A 1 99 ? -10.747 -11.768 11.291 1.00 89.88 99 ALA A CA 1
ATOM 755 C C . ALA A 1 99 ? -11.225 -10.997 12.535 1.00 89.88 99 ALA A C 1
ATOM 757 O O . ALA A 1 99 ? -10.837 -11.313 13.657 1.00 89.88 99 ALA A O 1
ATOM 758 N N . GLY A 1 100 ? -12.080 -9.997 12.338 1.00 88.25 100 GLY A N 1
ATOM 759 C CA . GLY A 1 100 ? -12.540 -9.089 13.388 1.00 88.25 100 GLY A CA 1
ATOM 760 C C . GLY A 1 100 ? -11.657 -7.856 13.595 1.00 88.25 100 GLY A C 1
ATOM 761 O O . GLY A 1 100 ? -12.058 -6.967 14.343 1.00 88.25 100 GLY A O 1
ATOM 762 N N . SER A 1 101 ? -10.499 -7.766 12.932 1.00 89.44 101 SER A N 1
ATOM 763 C CA . SER A 1 101 ? -9.655 -6.568 12.980 1.00 89.44 101 SER A CA 1
ATOM 764 C C . SER A 1 101 ? -10.214 -5.433 12.112 1.00 89.44 101 SER A C 1
ATOM 766 O O . SER A 1 101 ? -10.954 -5.660 11.146 1.00 89.44 101 SER A O 1
ATOM 768 N N . GLU A 1 102 ? -9.873 -4.194 12.476 1.00 91.94 102 GLU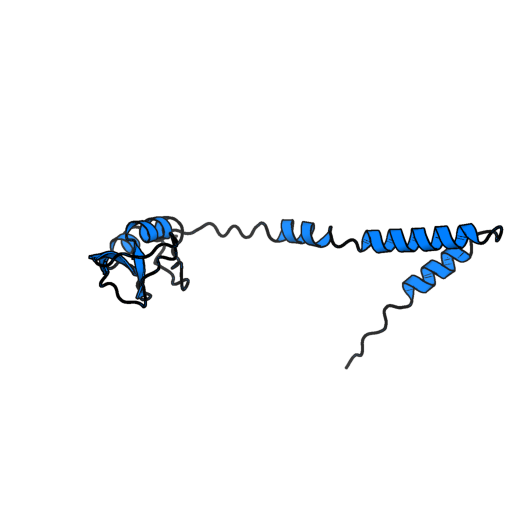 A N 1
ATOM 769 C CA . GLU A 1 102 ? -10.197 -3.016 11.673 1.00 91.94 102 GLU A CA 1
ATOM 770 C C . GLU A 1 102 ? -9.257 -2.926 10.468 1.00 91.94 102 GLU A C 1
ATOM 772 O O . GLU A 1 102 ? -8.033 -2.819 10.591 1.00 91.94 102 GLU A O 1
ATOM 777 N N . ALA A 1 103 ? -9.856 -2.916 9.288 1.00 93.56 103 ALA A N 1
ATOM 778 C CA . ALA A 1 103 ? -9.176 -2.767 8.024 1.00 93.56 103 ALA A CA 1
ATOM 779 C C . ALA A 1 103 ? -9.777 -1.595 7.248 1.00 93.56 103 ALA A C 1
ATOM 781 O O . ALA A 1 103 ? -10.893 -1.143 7.501 1.00 93.56 103 ALA A O 1
ATOM 782 N N . ILE A 1 104 ? -9.033 -1.090 6.277 1.00 94.31 104 ILE A N 1
ATOM 783 C CA . ILE A 1 104 ? -9.506 -0.032 5.392 1.00 94.31 104 ILE A CA 1
ATOM 784 C C . ILE A 1 104 ? -9.596 -0.591 3.981 1.00 94.31 104 ILE A C 1
ATOM 786 O O . ILE A 1 104 ? -8.649 -1.203 3.478 1.00 94.31 104 ILE A O 1
ATOM 790 N N . ARG A 1 105 ? -10.740 -0.355 3.336 1.00 93.56 105 ARG A N 1
ATOM 791 C CA . ARG A 1 105 ? -10.959 -0.677 1.931 1.00 93.56 105 ARG A CA 1
ATOM 792 C C . ARG A 1 105 ? -10.721 0.559 1.070 1.00 93.56 105 ARG A C 1
ATOM 794 O O . ARG A 1 105 ? -11.361 1.597 1.221 1.00 93.56 105 ARG A O 1
ATOM 801 N N . MET A 1 106 ? -9.808 0.417 0.119 1.00 94.19 106 MET A N 1
ATOM 802 C CA . MET A 1 106 ? -9.549 1.415 -0.914 1.00 94.19 106 MET A CA 1
ATOM 803 C C . MET A 1 106 ? -10.691 1.460 -1.946 1.00 94.19 106 MET A C 1
ATOM 805 O O . MET A 1 106 ? -11.345 0.442 -2.171 1.00 94.19 106 MET A O 1
ATOM 809 N N . PRO A 1 107 ? -10.870 2.565 -2.698 1.00 93.81 107 PRO A N 1
ATOM 810 C CA . PRO A 1 107 ? -11.870 2.649 -3.773 1.00 93.81 107 PRO A CA 1
ATOM 811 C C . PRO A 1 107 ? -11.681 1.596 -4.880 1.00 93.81 107 PRO A C 1
ATOM 813 O O . PRO A 1 107 ? -12.627 1.216 -5.562 1.00 93.81 107 PRO A O 1
ATOM 816 N N . CYS A 1 108 ? -10.459 1.079 -5.034 1.00 94.50 108 CYS A N 1
ATOM 817 C CA . CYS A 1 108 ? -10.135 -0.041 -5.920 1.00 94.50 108 CYS A CA 1
ATOM 818 C C . CYS A 1 108 ? -10.447 -1.432 -5.327 1.00 94.50 108 CYS A C 1
ATOM 820 O O . CYS A 1 108 ? -10.050 -2.436 -5.907 1.00 94.50 108 CYS A O 1
ATOM 822 N N . SER A 1 109 ? -11.149 -1.500 -4.190 1.00 91.94 109 SER A N 1
ATOM 823 C CA . SER A 1 109 ? -11.551 -2.715 -3.457 1.00 91.94 109 SER A CA 1
ATOM 824 C C . SER A 1 109 ? -10.439 -3.510 -2.757 1.00 91.94 109 SER A C 1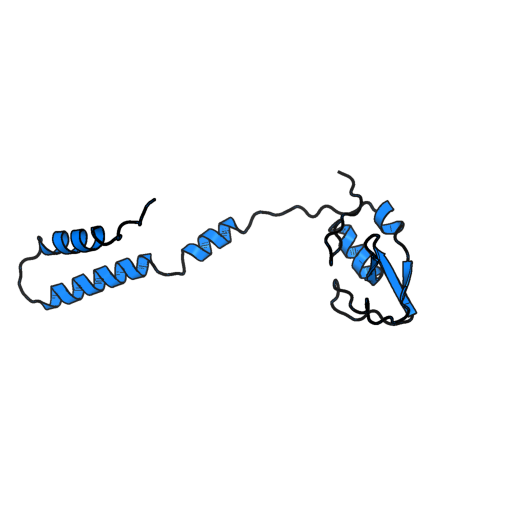
ATOM 826 O O . SER A 1 109 ? -10.735 -4.523 -2.125 1.00 91.94 109 SER A O 1
ATOM 828 N N . HIS A 1 110 ? -9.185 -3.055 -2.797 1.00 92.69 110 HIS A N 1
ATOM 829 C CA . HIS A 1 110 ? -8.105 -3.650 -2.003 1.00 92.69 110 HIS A CA 1
ATOM 830 C C . HIS A 1 110 ? -8.214 -3.270 -0.525 1.00 92.69 110 HIS A C 1
ATOM 832 O O . HIS A 1 110 ? -8.593 -2.144 -0.198 1.00 92.69 110 HIS A O 1
ATOM 838 N N . VAL A 1 111 ? -7.875 -4.213 0.354 1.00 93.00 111 VAL A N 1
ATOM 839 C CA . VAL A 1 111 ? -8.021 -4.096 1.809 1.00 93.00 111 VAL A CA 1
ATOM 840 C C . VAL A 1 111 ? -6.650 -4.202 2.469 1.00 93.00 111 VAL A C 1
ATOM 842 O O . VAL A 1 111 ? -5.812 -4.985 2.032 1.00 93.00 111 VAL A O 1
ATOM 845 N N . TYR A 1 112 ? -6.433 -3.400 3.508 1.00 95.00 112 TYR A N 1
ATOM 846 C CA . TYR A 1 112 ? -5.184 -3.315 4.265 1.00 95.00 112 TYR A CA 1
ATOM 847 C C . TYR A 1 112 ? -5.485 -3.092 5.746 1.00 95.00 112 TYR A C 1
ATOM 849 O O . TYR A 1 112 ? -6.571 -2.607 6.079 1.00 95.00 112 TYR A O 1
ATOM 857 N N . HIS A 1 113 ? -4.516 -3.344 6.632 1.00 95.12 113 HIS A N 1
ATOM 858 C CA . HIS A 1 113 ? -4.620 -2.859 8.011 1.00 95.12 113 HIS A CA 1
ATOM 859 C C . HIS A 1 113 ? -4.797 -1.338 8.023 1.00 95.12 113 HIS A C 1
ATOM 861 O O . HIS A 1 113 ? -4.169 -0.622 7.235 1.00 95.12 113 HIS A O 1
ATOM 867 N N . SER A 1 114 ? -5.645 -0.861 8.938 1.00 94.12 114 SER A N 1
ATOM 868 C CA . SER A 1 114 ? -5.994 0.557 9.084 1.00 94.12 114 SER A CA 1
ATOM 869 C C . SER A 1 114 ? -4.753 1.458 9.156 1.00 94.12 114 SER A C 1
ATOM 871 O O . SER A 1 114 ? -4.627 2.416 8.394 1.00 94.12 114 SER A O 1
ATOM 873 N N . GLU A 1 115 ? -3.779 1.105 9.996 1.00 94.62 115 GLU A N 1
ATOM 874 C CA . GLU A 1 115 ? -2.551 1.887 10.180 1.00 94.62 115 GLU A CA 1
ATOM 875 C C . GLU A 1 115 ? -1.640 1.841 8.946 1.00 94.62 115 GLU A C 1
ATOM 877 O O . GLU A 1 115 ? -1.160 2.878 8.483 1.00 94.62 115 GLU A O 1
ATOM 882 N N . CYS A 1 116 ? -1.462 0.653 8.361 1.00 95.69 116 CYS A N 1
ATOM 883 C CA . CYS A 1 116 ? -0.554 0.440 7.239 1.00 95.69 116 CYS A CA 1
ATOM 884 C C . CYS A 1 116 ? -0.918 1.288 6.017 1.00 95.69 116 CYS A C 1
ATOM 886 O O . CYS A 1 116 ? -0.052 1.949 5.438 1.00 95.69 116 CYS A O 1
ATOM 888 N N . ILE A 1 117 ? -2.192 1.293 5.613 1.00 95.25 117 ILE A N 1
ATOM 889 C CA . ILE A 1 117 ? -2.597 2.059 4.428 1.00 95.25 117 ILE A CA 1
ATOM 890 C C . ILE A 1 117 ? -2.616 3.561 4.692 1.00 95.25 117 ILE A C 1
ATOM 892 O O . ILE A 1 117 ? -2.287 4.333 3.795 1.00 95.25 117 ILE A O 1
ATOM 896 N N . VAL A 1 118 ? -2.925 3.995 5.917 1.00 95.00 118 VAL A N 1
ATOM 897 C CA . VAL A 1 118 ? -2.858 5.414 6.287 1.00 95.00 118 VAL A CA 1
ATOM 898 C C . VAL A 1 118 ? -1.419 5.922 6.196 1.00 95.00 118 VAL A C 1
ATOM 900 O O . VAL A 1 118 ? -1.184 6.946 5.555 1.00 95.00 118 VAL A O 1
ATOM 903 N N . GLN A 1 119 ? -0.449 5.200 6.766 1.00 95.12 119 GLN A N 1
ATOM 904 C CA . GLN A 1 119 ? 0.970 5.570 6.678 1.00 95.12 119 GLN A CA 1
ATOM 905 C C . GLN A 1 119 ? 1.482 5.552 5.233 1.00 95.12 119 GLN A C 1
ATOM 907 O O . GLN A 1 119 ? 2.220 6.449 4.819 1.00 95.12 119 GLN A O 1
ATOM 912 N N . TRP A 1 120 ? 1.052 4.568 4.438 1.00 95.25 120 TRP A N 1
ATOM 913 C CA . TRP A 1 120 ? 1.401 4.501 3.023 1.00 95.25 120 TRP A CA 1
ATOM 914 C C . TRP A 1 120 ? 0.873 5.713 2.248 1.00 95.25 120 TRP A C 1
ATOM 916 O O . TRP A 1 120 ? 1.638 6.369 1.543 1.00 95.25 120 TRP A O 1
ATOM 926 N N . LEU A 1 121 ? -0.407 6.062 2.416 1.00 94.75 121 LEU A N 1
ATOM 927 C CA . LEU A 1 121 ? -1.048 7.168 1.697 1.00 94.75 121 LEU A CA 1
ATOM 928 C C . LEU A 1 121 ? -0.528 8.554 2.098 1.00 94.75 121 LEU A C 1
ATOM 930 O O . LEU A 1 121 ? -0.588 9.488 1.297 1.00 94.75 121 LEU A O 1
ATOM 934 N N . GLN A 1 122 ? 0.032 8.682 3.302 1.00 93.38 122 GLN A N 1
ATOM 935 C CA . GLN A 1 122 ? 0.768 9.876 3.730 1.00 93.38 122 GLN A CA 1
ATOM 936 C C . GLN A 1 122 ? 2.090 10.071 2.979 1.00 93.38 122 GLN A C 1
ATOM 938 O O . GLN A 1 122 ? 2.654 11.159 3.036 1.00 93.38 122 GLN A O 1
ATOM 943 N N . THR A 1 123 ? 2.573 9.041 2.283 1.00 92.56 123 THR A N 1
ATOM 944 C CA . THR A 1 123 ? 3.780 9.102 1.453 1.00 92.56 123 THR A CA 1
ATOM 945 C C . THR A 1 123 ? 3.421 9.056 -0.032 1.00 92.56 123 THR A C 1
ATOM 947 O O . THR A 1 123 ? 3.883 9.886 -0.804 1.00 92.56 123 THR A O 1
ATOM 950 N N . SER A 1 124 ? 2.559 8.127 -0.447 1.00 93.19 124 SER A N 1
ATOM 951 C CA . SER A 1 124 ? 2.204 7.883 -1.845 1.00 93.19 124 SER A CA 1
ATOM 952 C C . SER A 1 124 ? 0.695 7.810 -2.034 1.00 93.19 124 SER A C 1
ATOM 954 O O . SER A 1 124 ? 0.027 6.974 -1.442 1.00 93.19 124 SER A O 1
ATOM 956 N N . HIS A 1 125 ? 0.150 8.610 -2.942 1.00 94.12 125 HIS A N 1
ATOM 957 C CA . HIS A 1 125 ? -1.261 8.581 -3.333 1.00 94.12 125 HIS A CA 1
ATOM 958 C C . HIS A 1 125 ? -1.671 7.336 -4.145 1.00 94.12 125 HIS A C 1
ATOM 960 O O . HIS A 1 125 ? -2.794 7.277 -4.642 1.00 94.12 125 HIS A O 1
ATOM 966 N N . LEU A 1 126 ? -0.791 6.347 -4.322 1.00 94.12 126 LEU A N 1
ATOM 967 C CA . LEU A 1 126 ? -1.061 5.156 -5.125 1.00 94.12 126 LEU A CA 1
ATOM 968 C C . LEU A 1 126 ? -1.383 3.947 -4.252 1.00 94.12 126 LEU A C 1
ATOM 970 O O . LEU A 1 126 ? -0.706 3.687 -3.260 1.00 94.12 126 LEU A O 1
ATOM 974 N N . CYS A 1 127 ? -2.357 3.141 -4.672 1.00 94.81 127 CYS A N 1
ATOM 975 C CA . CYS A 1 127 ? -2.599 1.833 -4.068 1.00 94.81 127 CYS A CA 1
ATOM 976 C C . CYS A 1 127 ? -1.360 0.917 -4.216 1.00 94.81 127 CYS A C 1
ATOM 978 O O . CYS A 1 127 ? -0.893 0.738 -5.347 1.00 94.81 127 CYS A O 1
ATOM 980 N N . PRO A 1 128 ? -0.877 0.279 -3.127 1.00 93.25 128 PRO A N 1
ATOM 981 C CA . PRO A 1 128 ? 0.265 -0.641 -3.164 1.00 93.25 128 PRO A CA 1
ATOM 982 C C . PRO A 1 128 ? 0.111 -1.815 -4.143 1.00 93.25 128 PRO A C 1
ATOM 984 O O . PRO A 1 128 ? 1.101 -2.281 -4.698 1.00 93.25 128 PRO A O 1
ATOM 987 N N . LEU A 1 129 ? -1.122 -2.291 -4.362 1.00 91.50 129 LEU A N 1
ATOM 988 C CA . LEU A 1 129 ? -1.405 -3.475 -5.182 1.00 91.50 129 LEU A CA 1
ATOM 989 C C . LEU A 1 129 ? -1.619 -3.149 -6.661 1.00 91.50 129 LEU A C 1
ATOM 991 O O . LEU A 1 129 ? -1.006 -3.759 -7.533 1.00 91.50 129 LEU A O 1
ATOM 995 N N . CYS A 1 130 ? -2.497 -2.191 -6.961 1.00 93.56 130 CYS A N 1
ATOM 996 C CA . CYS A 1 130 ? -2.938 -1.929 -8.336 1.00 93.56 130 CYS A CA 1
ATOM 997 C C . CYS A 1 130 ? -2.592 -0.537 -8.863 1.00 93.56 130 CYS A C 1
ATOM 999 O O . CYS A 1 130 ? -2.982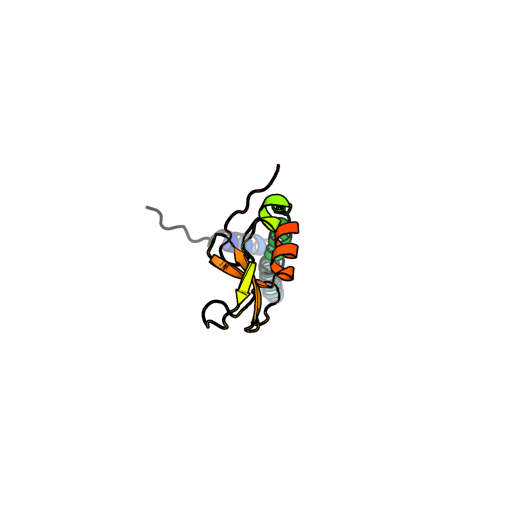 -0.203 -9.979 1.00 93.56 130 CYS A O 1
ATOM 1001 N N . ARG A 1 131 ? -1.881 0.283 -8.079 1.00 93.44 131 ARG A N 1
ATOM 1002 C CA . ARG A 1 131 ? -1.489 1.654 -8.449 1.00 93.44 131 ARG A CA 1
ATOM 1003 C C . ARG A 1 131 ? -2.670 2.582 -8.765 1.00 93.44 131 ARG A C 1
ATOM 1005 O O . ARG A 1 131 ? -2.512 3.569 -9.473 1.00 93.44 131 ARG A O 1
ATOM 1012 N N . TYR A 1 132 ? -3.853 2.288 -8.223 1.00 94.88 132 TYR A N 1
ATOM 1013 C CA . TYR A 1 132 ? -4.991 3.205 -8.269 1.00 94.88 132 TYR A CA 1
ATOM 1014 C C . TYR A 1 132 ? -4.625 4.553 -7.632 1.00 94.88 132 TYR A C 1
ATOM 1016 O O . TYR A 1 132 ? -4.073 4.569 -6.531 1.00 94.88 132 TYR A O 1
ATOM 1024 N N . HIS A 1 133 ? -4.958 5.654 -8.308 1.00 93.94 133 HIS A N 1
ATOM 1025 C CA . HIS A 1 133 ? -4.658 7.014 -7.861 1.00 93.94 133 HIS A CA 1
ATOM 1026 C C . HIS A 1 133 ? -5.721 7.540 -6.891 1.00 93.94 133 HIS A C 1
ATOM 1028 O O . HIS A 1 133 ? -6.897 7.653 -7.234 1.00 93.94 133 HIS A O 1
ATOM 1034 N N . MET A 1 134 ? -5.286 7.923 -5.696 1.00 93.56 134 MET A N 1
ATOM 1035 C CA . MET A 1 134 ? -6.065 8.724 -4.758 1.00 93.56 134 MET A CA 1
ATOM 1036 C C . MET A 1 134 ? -5.942 10.218 -5.087 1.00 93.56 134 MET A C 1
ATOM 1038 O O . MET A 1 134 ? -4.921 10.638 -5.637 1.00 93.56 134 MET A O 1
ATOM 1042 N N . PRO A 1 135 ? -6.939 11.043 -4.725 1.00 91.81 135 PRO A N 1
ATOM 1043 C CA . PRO A 1 135 ? -6.844 12.487 -4.895 1.00 91.81 135 PRO A CA 1
ATOM 1044 C C . PRO A 1 135 ? -5.671 13.078 -4.095 1.00 91.81 135 PRO A C 1
ATOM 1046 O O . PRO A 1 135 ? -5.597 12.924 -2.870 1.00 91.81 135 PRO A O 1
ATOM 1049 N N . CYS A 1 136 ? -4.777 13.783 -4.786 1.00 89.31 136 CYS A N 1
ATOM 1050 C CA . CYS A 1 136 ? -3.672 14.556 -4.221 1.00 89.31 136 CYS A CA 1
ATOM 1051 C C . CYS A 1 136 ? -3.907 16.062 -4.429 1.00 89.31 136 CYS A C 1
ATOM 1053 O O . CYS A 1 136 ? -4.559 16.469 -5.390 1.00 89.31 136 CYS A O 1
ATOM 1055 N N . GLU A 1 137 ? -3.379 16.885 -3.528 1.00 73.75 137 GLU A N 1
ATOM 1056 C CA . GLU A 1 137 ? -3.299 18.339 -3.706 1.00 73.75 137 GLU A CA 1
ATOM 1057 C C . GLU A 1 137 ? -1.900 18.668 -4.239 1.00 73.75 137 GLU A C 1
ATOM 1059 O O . GLU A 1 137 ? -0.913 18.131 -3.732 1.00 73.75 137 GLU A O 1
ATOM 1064 N N . PHE A 1 138 ? -1.839 19.481 -5.298 1.00 59.84 138 PHE A N 1
ATOM 1065 C CA . PHE A 1 138 ? -0.602 19.940 -5.940 1.00 59.84 138 PHE A CA 1
ATOM 1066 C C . PHE A 1 138 ? -0.184 21.307 -5.404 1.00 59.84 138 PHE A C 1
ATOM 1068 O O . PHE A 1 138 ? -1.079 22.173 -5.270 1.00 59.84 138 PHE A O 1
#

Organism: NCBI:txid77055

Sequence (138 aa):
MGIPGIMSSDILFKIATKARGMDTCNGVFLTVGVVETIYQEIRIHNEEDDISRAERESMEVEAKPIPATKSSIDALERVVFDGSRSARDCTVCMEDIEAGSEAIRMPCSHVYHSECIVQWLQTSHLCPLCRYHMPCEF

Secondary structure (DSSP, 8-state):
------S-HHHHHHHHHHGGG---S-THHHHHHHHHHHHHHHHHS-TTHHHHHHHHHHS----PPPPPPHHHHHTSEEEE----GGG-EETTTTEE--TTSEEEE-TTS-EEEHHHHHHHHTT-SB-TTT-PBPP---

Nearest PDB structures (foldseek):
  6w9d-assembly3_H  TM=8.583E-01  e=6.888E-07  Homo sapiens
  6w9a-assembly2_D  TM=8.386E-01  e=1.540E-06  Homo sapiens
  5zc4-assembly2_D  TM=8.097E-01  e=2.632E-06  Homo sapiens
  4v3k-assembly1_F  TM=9.064E-01  e=1.839E-05  Homo sapiens
  2l0b-assembly1_A  TM=7.815E-01  e=1.347E-06  Homo sapiens

Mean predicted aligned error: 17.6 Å